Protein AF-A0A2N0VEN7-F1 (afdb_monomer_lite)

Structure (mmCIF, N/CA/C/O backbone):
data_AF-A0A2N0VEN7-F1
#
_entry.id   AF-A0A2N0VEN7-F1
#
loop_
_atom_site.group_PDB
_atom_site.id
_atom_site.type_symbol
_atom_site.label_atom_id
_atom_site.label_alt_id
_atom_site.label_comp_id
_atom_site.label_asym_id
_atom_site.label_entity_id
_atom_site.label_seq_id
_atom_site.pdbx_PDB_ins_code
_atom_site.Cartn_x
_atom_site.Cartn_y
_atom_site.Cartn_z
_atom_site.occupancy
_atom_site.B_iso_or_equiv
_atom_site.auth_seq_id
_atom_site.auth_comp_id
_atom_site.auth_asym_id
_atom_site.auth_atom_id
_atom_site.pdbx_PDB_model_num
ATOM 1 N N . MET A 1 1 ? 24.293 -51.885 39.132 1.00 48.53 1 MET A N 1
ATOM 2 C CA . MET A 1 1 ? 24.684 -51.841 37.705 1.00 48.53 1 MET A CA 1
ATOM 3 C C . MET A 1 1 ? 24.031 -50.631 37.057 1.00 48.53 1 MET A C 1
ATOM 5 O O . MET A 1 1 ? 22.814 -50.514 37.068 1.00 48.53 1 MET A O 1
ATOM 9 N N . ILE A 1 2 ? 24.863 -49.698 36.601 1.00 55.44 2 ILE A N 1
ATOM 10 C CA . ILE A 1 2 ? 24.514 -48.363 36.102 1.00 55.44 2 ILE A CA 1
ATOM 11 C C . ILE A 1 2 ? 24.084 -48.489 34.631 1.00 55.44 2 ILE A C 1
ATOM 13 O O . ILE A 1 2 ? 24.908 -48.843 33.797 1.00 55.44 2 ILE A O 1
ATOM 17 N N . LYS A 1 3 ? 22.808 -48.237 34.304 1.00 51.12 3 LYS A N 1
ATOM 18 C CA . LYS A 1 3 ? 22.324 -48.172 32.903 1.00 51.12 3 LYS A CA 1
ATOM 19 C C . LYS A 1 3 ? 21.376 -47.003 32.590 1.00 51.12 3 LYS A C 1
ATOM 21 O O . LYS A 1 3 ? 21.005 -46.834 31.438 1.00 51.12 3 LYS A O 1
ATOM 26 N N . ALA A 1 4 ? 21.012 -46.171 33.569 1.00 55.84 4 ALA A N 1
ATOM 27 C CA . ALA A 1 4 ? 20.005 -45.118 33.376 1.00 55.84 4 ALA A CA 1
ATOM 28 C C . ALA A 1 4 ? 20.578 -43.702 33.149 1.00 55.84 4 ALA A C 1
ATOM 30 O O . ALA A 1 4 ? 19.826 -42.787 32.834 1.00 55.84 4 ALA A O 1
ATOM 31 N N . LEU A 1 5 ? 21.893 -43.500 33.292 1.00 49.41 5 LEU A N 1
ATOM 32 C CA . LEU A 1 5 ? 22.483 -42.152 33.369 1.00 49.41 5 LEU A CA 1
ATOM 33 C C . LEU A 1 5 ? 22.832 -41.509 32.009 1.00 49.41 5 LEU A C 1
ATOM 35 O O . LEU A 1 5 ? 23.369 -40.410 31.981 1.00 49.41 5 LEU A O 1
ATOM 39 N N . LEU A 1 6 ? 22.558 -42.183 30.887 1.00 52.19 6 LEU A N 1
ATOM 40 C CA . LEU A 1 6 ? 22.943 -41.714 29.543 1.00 52.19 6 LEU A CA 1
ATOM 41 C C . LEU A 1 6 ? 21.760 -41.299 28.650 1.00 52.19 6 LEU A C 1
ATOM 43 O O . LEU A 1 6 ? 21.984 -40.784 27.560 1.00 52.19 6 LEU A O 1
ATOM 47 N N . LEU A 1 7 ? 20.510 -41.482 29.091 1.00 52.28 7 LEU A N 1
ATOM 48 C CA . LEU A 1 7 ? 19.313 -41.159 28.290 1.00 52.28 7 LEU A CA 1
ATOM 49 C C . LEU A 1 7 ? 18.795 -39.725 28.491 1.00 52.28 7 LEU A C 1
ATOM 51 O O . LEU A 1 7 ? 18.042 -39.217 27.663 1.00 52.28 7 LEU A O 1
ATOM 55 N N . THR A 1 8 ? 19.210 -39.050 29.561 1.00 55.50 8 THR A N 1
ATOM 56 C CA . THR A 1 8 ? 18.794 -37.679 29.882 1.00 55.50 8 THR A CA 1
ATOM 57 C C . THR A 1 8 ? 19.392 -36.581 28.987 1.00 55.50 8 THR A C 1
ATOM 59 O O . THR A 1 8 ? 18.640 -35.667 28.649 1.00 55.50 8 THR A O 1
ATOM 62 N N . PRO A 1 9 ? 20.661 -36.617 28.517 1.00 53.59 9 PRO A N 1
ATOM 63 C CA . PRO A 1 9 ? 21.169 -35.544 27.657 1.00 53.59 9 PRO A CA 1
ATOM 64 C C . PRO A 1 9 ? 20.587 -35.587 26.234 1.00 53.59 9 PRO A C 1
ATOM 66 O O . PRO A 1 9 ? 20.481 -34.545 25.593 1.00 53.59 9 PRO A O 1
ATOM 69 N N . PHE A 1 10 ? 20.150 -36.756 25.747 1.00 52.31 10 PHE A N 1
ATOM 70 C CA . PHE A 1 10 ? 19.558 -36.879 24.409 1.00 52.31 10 PHE A CA 1
ATOM 71 C C . PHE A 1 10 ? 18.181 -36.201 24.328 1.00 52.31 10 PHE A C 1
ATOM 73 O O . PHE A 1 10 ? 17.880 -35.530 23.347 1.00 52.31 10 PHE A O 1
ATOM 80 N N . PHE A 1 11 ? 17.375 -36.284 25.393 1.00 53.19 11 PHE A N 1
ATOM 81 C CA . PHE A 1 11 ? 16.066 -35.620 25.469 1.00 53.19 11 PHE A CA 1
ATOM 82 C C . PHE A 1 11 ? 16.151 -34.093 25.654 1.00 53.19 11 PHE A C 1
ATOM 84 O O . PHE A 1 11 ? 15.244 -33.366 25.241 1.00 53.19 11 PHE A O 1
ATOM 91 N N . LEU A 1 12 ? 17.254 -33.582 26.211 1.00 52.47 12 LEU A N 1
ATOM 92 C CA . LEU A 1 12 ? 17.485 -32.137 26.321 1.00 52.47 12 LEU A CA 1
ATOM 93 C C . LEU A 1 12 ? 17.879 -31.502 24.977 1.00 52.47 12 LEU A C 1
ATOM 95 O O . LEU A 1 12 ? 17.548 -30.344 24.732 1.00 52.47 12 LEU A O 1
ATOM 99 N N . LEU A 1 13 ? 18.512 -32.260 24.078 1.00 52.56 13 LEU A N 1
ATOM 100 C CA . LEU A 1 13 ? 18.953 -31.759 22.771 1.00 52.56 13 LEU A CA 1
ATOM 101 C C . LEU A 1 13 ? 17.790 -31.559 21.782 1.00 52.56 13 LEU A C 1
ATOM 103 O O . LEU A 1 13 ? 17.817 -30.627 20.984 1.00 52.56 13 LEU A O 1
ATOM 107 N N . VAL A 1 14 ? 16.730 -32.371 21.873 1.00 54.12 14 VAL A N 1
ATOM 108 C CA . VAL A 1 14 ? 15.541 -32.243 21.001 1.00 54.12 14 VAL A CA 1
ATOM 109 C C . VAL A 1 14 ? 14.669 -31.046 21.401 1.00 54.12 14 VAL A C 1
ATOM 111 O O . VAL A 1 14 ? 14.057 -30.401 20.552 1.00 54.12 14 VAL A O 1
ATOM 114 N N . SER A 1 15 ? 14.655 -30.697 22.688 1.00 51.22 15 SER A N 1
ATOM 115 C CA . SER A 1 15 ? 13.826 -29.605 23.216 1.00 51.22 15 SER A CA 1
ATOM 116 C C . SER A 1 15 ? 14.381 -28.212 22.887 1.00 51.22 15 SER A C 1
ATOM 118 O O . SER A 1 15 ? 13.618 -27.254 22.795 1.00 51.22 15 SER A O 1
ATOM 120 N N . ALA A 1 16 ? 15.694 -28.087 22.659 1.00 51.94 16 ALA A N 1
ATOM 121 C CA . ALA A 1 16 ? 16.326 -26.816 22.291 1.00 51.94 16 ALA A CA 1
ATOM 122 C C . ALA A 1 16 ? 16.081 -26.417 20.820 1.00 51.94 16 ALA A C 1
ATOM 124 O O . ALA A 1 16 ? 16.109 -25.234 20.490 1.00 51.94 16 ALA A O 1
ATOM 125 N N . ALA A 1 17 ? 15.794 -27.380 19.936 1.00 52.69 17 ALA A N 1
ATOM 126 C CA . ALA A 1 17 ? 15.558 -27.114 18.514 1.00 52.69 17 ALA A CA 1
ATOM 127 C C . ALA A 1 17 ? 14.178 -26.490 18.226 1.00 52.69 17 ALA A C 1
ATOM 129 O O . ALA A 1 17 ? 13.993 -25.847 17.195 1.00 52.69 17 ALA A O 1
ATOM 130 N N . ALA A 1 18 ? 13.214 -26.629 19.143 1.00 51.53 18 ALA A N 1
ATOM 131 C CA . ALA A 1 18 ? 11.874 -26.060 18.989 1.00 51.53 18 ALA A CA 1
ATOM 132 C C . ALA A 1 18 ? 11.796 -24.556 19.327 1.00 51.53 18 ALA A C 1
ATOM 134 O O . ALA A 1 18 ? 10.814 -23.906 18.980 1.00 51.53 18 ALA A O 1
ATOM 135 N N . ALA A 1 19 ? 12.824 -23.989 19.971 1.00 51.62 19 ALA A N 1
ATOM 136 C CA . ALA A 1 19 ? 12.846 -22.584 20.389 1.00 51.62 19 ALA A CA 1
ATOM 137 C C . ALA A 1 19 ? 13.346 -21.606 19.302 1.00 51.62 19 ALA A C 1
ATOM 139 O O . ALA A 1 19 ? 13.280 -20.398 19.498 1.00 51.62 19 ALA A O 1
ATOM 140 N N . LEU A 1 20 ? 13.837 -22.101 18.158 1.00 53.44 20 LEU A N 1
ATOM 141 C CA . LEU A 1 20 ? 14.486 -21.279 17.120 1.00 53.44 20 LEU A CA 1
ATOM 142 C C . LEU A 1 20 ? 13.724 -21.190 15.792 1.00 53.44 20 LEU A C 1
ATOM 144 O O . LEU A 1 20 ? 14.181 -20.525 14.868 1.00 53.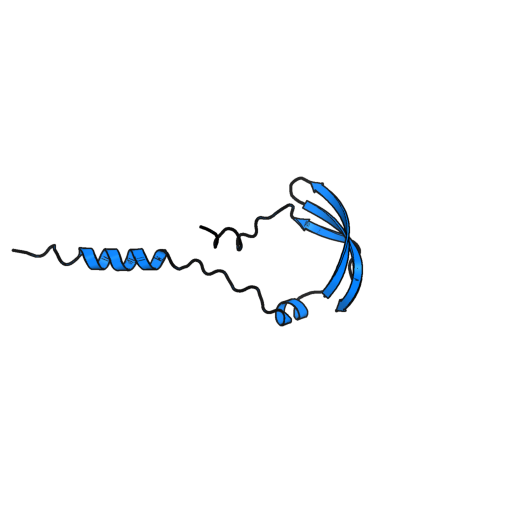44 20 LEU A O 1
ATOM 148 N N . ALA A 1 21 ? 12.546 -21.801 15.676 1.00 51.59 21 ALA A N 1
ATOM 149 C CA . ALA A 1 21 ? 11.779 -21.782 14.431 1.00 51.59 21 ALA A CA 1
ATOM 150 C C . ALA A 1 21 ? 10.718 -20.669 14.402 1.00 51.59 21 ALA A C 1
ATOM 152 O O . ALA A 1 21 ? 9.606 -20.873 13.919 1.00 51.59 21 ALA A O 1
ATOM 153 N N . CYS A 1 22 ? 11.051 -19.470 14.887 1.00 52.50 22 CYS A N 1
ATOM 154 C CA . CYS A 1 22 ? 10.326 -18.283 14.453 1.00 52.50 22 CYS A CA 1
ATOM 155 C C . CYS A 1 22 ? 10.898 -17.862 13.097 1.00 52.50 22 CYS A C 1
ATOM 157 O O . CYS A 1 22 ? 11.750 -16.982 13.000 1.00 52.50 22 CYS A O 1
ATOM 159 N N . SER A 1 23 ? 10.481 -18.549 12.032 1.00 56.56 23 SER A N 1
ATOM 160 C CA . SER A 1 23 ? 10.818 -18.140 10.672 1.00 56.56 23 SER A CA 1
ATOM 161 C C . SER A 1 23 ? 9.990 -16.900 10.335 1.00 56.56 23 SER A C 1
ATOM 163 O O . SER A 1 23 ? 8.880 -17.009 9.805 1.00 56.56 23 SER A O 1
ATOM 165 N N . CYS A 1 24 ? 10.491 -15.714 10.685 1.00 61.19 24 CYS A N 1
ATOM 166 C CA . CYS A 1 24 ? 9.978 -14.472 10.122 1.00 61.19 24 CYS A CA 1
ATOM 167 C C . CYS A 1 24 ? 10.246 -14.593 8.606 1.00 61.19 24 CYS A C 1
ATOM 169 O O . CYS A 1 24 ? 11.402 -14.583 8.179 1.00 61.19 24 CYS A O 1
ATOM 171 N N . MET A 1 25 ? 9.206 -14.847 7.801 1.00 61.69 25 MET A N 1
ATOM 172 C CA . MET A 1 25 ? 9.370 -14.892 6.347 1.00 61.69 25 MET A CA 1
ATOM 173 C C . MET A 1 25 ? 9.897 -13.515 5.942 1.00 61.69 25 MET A C 1
ATOM 175 O O . MET A 1 25 ? 9.274 -12.521 6.331 1.00 61.69 25 MET A O 1
ATOM 179 N N . PRO A 1 26 ? 11.054 -13.426 5.262 1.00 64.75 26 PRO A N 1
ATOM 180 C CA . PRO A 1 26 ? 11.581 -12.133 4.873 1.00 64.75 26 PRO A CA 1
ATOM 181 C C . PRO A 1 26 ? 10.503 -11.410 4.061 1.00 64.75 26 PRO A C 1
ATOM 183 O O . PRO A 1 26 ? 9.785 -12.066 3.292 1.00 64.75 26 PRO A O 1
ATOM 186 N N . PRO A 1 27 ? 10.332 -10.090 4.259 1.00 65.81 27 PRO A N 1
ATOM 187 C CA . PRO A 1 27 ? 9.398 -9.335 3.443 1.00 65.81 27 PRO A CA 1
ATOM 188 C C . PRO A 1 27 ? 9.716 -9.610 1.964 1.00 65.81 27 PRO A C 1
ATOM 190 O O . PRO A 1 27 ? 10.897 -9.712 1.614 1.00 65.81 27 PRO A O 1
ATOM 193 N N . PRO A 1 28 ? 8.692 -9.792 1.111 1.00 68.31 28 PRO A N 1
ATOM 194 C CA . PRO A 1 28 ? 8.906 -10.123 -0.292 1.00 68.31 28 PRO A CA 1
ATOM 195 C C . PRO A 1 28 ? 9.801 -9.075 -0.957 1.00 68.31 28 PRO A C 1
ATOM 197 O O . PRO A 1 28 ? 9.750 -7.896 -0.592 1.00 68.31 28 PRO A O 1
ATOM 200 N N . ASP A 1 29 ? 10.608 -9.506 -1.926 1.00 86.12 29 ASP A N 1
ATOM 201 C CA . ASP A 1 29 ? 11.554 -8.633 -2.621 1.00 86.12 29 ASP A CA 1
ATOM 202 C C . ASP A 1 29 ? 10.839 -7.404 -3.205 1.00 86.12 29 ASP A C 1
ATOM 204 O O . ASP A 1 29 ? 9.718 -7.499 -3.715 1.00 86.12 29 ASP A O 1
ATOM 208 N N . ILE A 1 30 ? 11.476 -6.232 -3.132 1.00 83.44 30 ILE A N 1
ATOM 209 C CA . ILE A 1 30 ? 10.866 -4.974 -3.588 1.00 83.44 30 ILE A CA 1
ATOM 210 C C . ILE A 1 30 ? 10.495 -5.061 -5.076 1.00 83.44 30 ILE A C 1
ATOM 212 O O . ILE A 1 30 ? 9.433 -4.574 -5.470 1.00 83.44 30 ILE A O 1
ATOM 216 N N . ASN A 1 31 ? 11.310 -5.730 -5.900 1.00 86.75 31 ASN A N 1
ATOM 217 C CA . ASN A 1 31 ? 11.005 -5.898 -7.320 1.00 86.75 31 ASN A CA 1
ATOM 218 C C . ASN A 1 31 ? 9.816 -6.836 -7.514 1.00 86.75 31 ASN A C 1
ATOM 220 O O . ASN A 1 31 ? 8.962 -6.589 -8.361 1.00 86.75 31 ASN A O 1
ATOM 224 N N . GLU A 1 32 ? 9.716 -7.886 -6.701 1.00 85.81 32 GLU A N 1
ATOM 225 C CA . GLU A 1 32 ? 8.571 -8.789 -6.731 1.00 85.81 32 GLU A CA 1
ATOM 226 C C . GLU A 1 32 ? 7.268 -8.069 -6.344 1.00 85.81 32 GLU A C 1
ATOM 228 O O . GLU A 1 32 ? 6.249 -8.229 -7.024 1.00 85.81 32 GLU A O 1
ATOM 233 N N . GLN A 1 33 ? 7.295 -7.214 -5.317 1.00 83.62 33 GLN A N 1
ATOM 234 C CA . GLN A 1 33 ? 6.153 -6.372 -4.941 1.00 83.62 33 GLN A CA 1
ATOM 235 C C . GLN A 1 33 ? 5.780 -5.379 -6.054 1.00 83.62 33 GLN A C 1
ATOM 237 O O . GLN A 1 33 ? 4.597 -5.197 -6.363 1.00 83.62 33 GLN A O 1
ATOM 242 N N . PHE A 1 34 ? 6.774 -4.780 -6.714 1.00 87.06 34 PHE A N 1
ATOM 243 C CA . PHE A 1 34 ? 6.557 -3.890 -7.855 1.00 87.06 34 PHE A CA 1
ATOM 244 C C . PHE A 1 34 ? 5.926 -4.621 -9.049 1.00 87.06 34 PHE A C 1
ATOM 246 O O . PHE A 1 34 ? 4.983 -4.120 -9.662 1.00 87.06 34 PHE A O 1
ATOM 253 N N . ILE A 1 35 ? 6.388 -5.832 -9.376 1.00 87.50 35 ILE A N 1
ATOM 254 C CA . ILE A 1 35 ? 5.849 -6.635 -10.484 1.00 87.5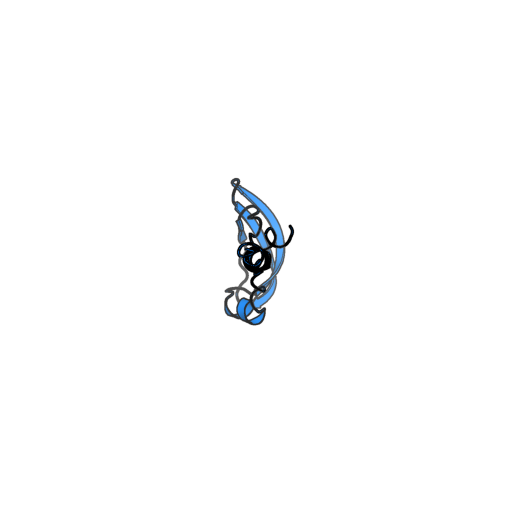0 35 ILE A CA 1
ATOM 255 C C . ILE A 1 35 ? 4.400 -7.045 -10.202 1.00 87.50 35 ILE A C 1
ATOM 257 O O . ILE A 1 35 ? 3.549 -6.897 -11.082 1.00 87.50 35 ILE A O 1
ATOM 261 N N . ARG A 1 36 ? 4.103 -7.504 -8.980 1.00 87.31 36 ARG A N 1
ATOM 262 C CA . ARG A 1 36 ? 2.784 -8.036 -8.597 1.00 87.31 36 ARG A CA 1
ATOM 263 C C . ARG A 1 36 ? 1.716 -6.967 -8.348 1.00 87.31 36 ARG A C 1
ATOM 265 O O . ARG A 1 36 ? 0.531 -7.281 -8.407 1.00 87.31 36 ARG A O 1
ATOM 272 N N . SER A 1 37 ? 2.100 -5.729 -8.053 1.00 87.00 37 SER A N 1
ATOM 273 C CA . SER A 1 37 ? 1.143 -4.656 -7.758 1.00 87.00 37 SER A CA 1
ATOM 274 C C . SER A 1 37 ? 0.477 -4.094 -9.023 1.00 87.00 37 SER A C 1
ATOM 276 O O . SER A 1 37 ? 1.106 -3.967 -10.076 1.00 87.00 37 SER A O 1
ATOM 278 N N . GLY A 1 38 ? -0.811 -3.742 -8.924 1.00 88.81 38 GLY A N 1
ATOM 279 C CA . GLY A 1 38 ? -1.546 -3.045 -9.993 1.00 88.81 38 GLY A CA 1
ATOM 280 C C . GLY A 1 38 ? -1.236 -1.545 -10.064 1.00 88.81 38 GLY A C 1
ATOM 281 O O . GLY A 1 38 ? -1.308 -0.951 -11.135 1.00 88.81 38 GLY A O 1
ATOM 282 N N . PHE A 1 39 ? -0.831 -0.960 -8.935 1.00 91.25 39 PHE A N 1
ATOM 283 C CA . PHE A 1 39 ? -0.396 0.426 -8.809 1.00 91.25 39 PHE A CA 1
ATOM 284 C C . PHE A 1 39 ? 0.832 0.505 -7.893 1.00 91.25 39 PHE A C 1
ATOM 286 O O . PHE A 1 39 ? 0.882 -0.159 -6.857 1.00 91.25 39 PHE A O 1
ATOM 293 N N . THR A 1 40 ? 1.815 1.327 -8.257 1.00 92.00 40 THR A N 1
ATOM 294 C CA . THR A 1 40 ? 2.921 1.731 -7.382 1.00 92.00 40 THR A CA 1
ATOM 295 C C . THR A 1 40 ? 3.131 3.229 -7.522 1.00 92.00 40 THR A C 1
ATOM 297 O O . THR A 1 40 ? 3.342 3.735 -8.622 1.00 92.00 40 THR A O 1
ATOM 300 N N . GLY A 1 41 ? 3.124 3.939 -6.403 1.00 92.69 41 GLY A N 1
ATOM 301 C CA . GLY A 1 41 ? 3.257 5.384 -6.386 1.00 92.69 41 GLY A CA 1
ATOM 302 C C . GLY A 1 41 ? 3.334 5.931 -4.973 1.00 92.69 41 GLY A C 1
ATOM 303 O O . GLY A 1 41 ? 3.136 5.211 -3.994 1.00 92.69 41 GLY A O 1
ATOM 304 N N . THR A 1 42 ? 3.595 7.226 -4.885 1.00 93.31 42 THR A N 1
ATOM 305 C CA . THR A 1 42 ? 3.464 7.997 -3.655 1.00 93.31 42 THR A CA 1
ATOM 306 C C . THR A 1 42 ? 2.074 8.611 -3.623 1.00 93.31 42 THR A C 1
ATOM 308 O O . THR A 1 42 ? 1.653 9.264 -4.579 1.00 93.31 42 THR A O 1
ATOM 311 N N . VAL A 1 43 ? 1.370 8.422 -2.512 1.00 93.81 43 VAL A N 1
ATOM 312 C CA . VAL A 1 43 ? 0.031 8.974 -2.293 1.00 93.81 43 VAL A CA 1
ATOM 313 C C . VAL A 1 43 ? 0.012 9.779 -1.002 1.00 93.81 43 VAL A C 1
ATOM 315 O O . VAL A 1 43 ? 0.721 9.464 -0.044 1.00 93.81 43 VAL A O 1
ATOM 318 N N . LYS A 1 44 ? -0.812 10.817 -0.971 1.00 93.56 44 LYS A N 1
ATOM 319 C CA . LYS A 1 44 ? -1.143 11.582 0.222 1.00 93.56 44 LYS A CA 1
ATOM 320 C C . LYS A 1 44 ? -2.473 11.069 0.757 1.00 93.56 44 LYS A C 1
ATOM 322 O O . LYS A 1 44 ? -3.440 10.957 0.011 1.00 93.56 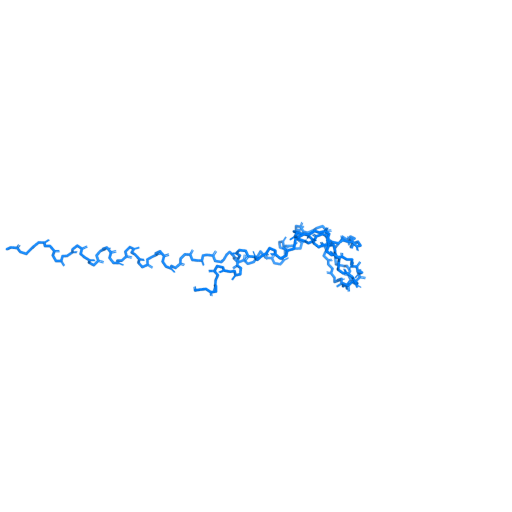44 LYS A O 1
ATOM 327 N N . ILE A 1 45 ? -2.523 10.755 2.046 1.00 92.06 45 ILE A N 1
ATOM 328 C CA . ILE A 1 45 ? -3.780 10.400 2.708 1.00 92.06 45 ILE A CA 1
ATOM 329 C C . ILE A 1 45 ? -4.548 11.695 2.969 1.00 92.06 45 ILE A C 1
ATOM 331 O O . ILE A 1 45 ? -4.015 12.605 3.604 1.00 92.06 45 ILE A O 1
ATOM 335 N N . ILE A 1 46 ? -5.773 11.776 2.454 1.00 94.12 46 ILE A N 1
ATOM 336 C CA . ILE A 1 46 ? -6.658 12.929 2.650 1.00 94.12 46 ILE A CA 1
ATOM 337 C C . ILE A 1 46 ? -7.517 12.700 3.890 1.00 94.12 46 ILE A C 1
ATOM 339 O O . ILE A 1 46 ? -7.571 13.542 4.781 1.00 94.12 46 ILE A O 1
ATOM 343 N N . GLU A 1 47 ? -8.166 11.540 3.950 1.00 91.88 47 GLU A N 1
ATOM 344 C CA . GLU A 1 47 ? -9.169 11.232 4.962 1.00 91.88 47 GLU A CA 1
ATOM 345 C C . GLU A 1 47 ? -9.179 9.732 5.263 1.00 91.88 47 GLU A C 1
ATOM 347 O O . GLU A 1 47 ? -8.839 8.901 4.417 1.00 91.88 47 GLU A O 1
ATOM 352 N N . THR A 1 48 ? -9.543 9.369 6.490 1.00 92.19 48 THR A N 1
ATOM 353 C CA . THR A 1 48 ? -9.732 7.977 6.902 1.00 92.19 48 THR A CA 1
ATOM 354 C C . THR A 1 48 ? -11.053 7.848 7.643 1.00 92.19 48 THR A C 1
ATOM 356 O O . THR A 1 48 ? -11.249 8.452 8.692 1.00 92.19 48 THR A O 1
ATOM 359 N N . GLU A 1 49 ? -11.944 7.028 7.105 1.00 91.88 49 GLU A N 1
ATOM 360 C CA . GLU A 1 49 ? -13.278 6.767 7.632 1.00 91.88 49 GLU A CA 1
ATOM 361 C C . GLU A 1 49 ? -13.346 5.337 8.167 1.00 91.88 49 GLU A C 1
ATOM 363 O O . GLU A 1 49 ? -12.916 4.388 7.508 1.00 91.88 49 GLU A O 1
ATOM 368 N N . ASN A 1 50 ? -13.920 5.157 9.354 1.00 88.81 50 ASN A N 1
ATOM 369 C CA . ASN A 1 50 ? -14.247 3.832 9.866 1.00 88.81 50 ASN A CA 1
ATOM 370 C C . ASN A 1 50 ? -15.561 3.366 9.220 1.00 88.81 50 ASN A C 1
ATOM 372 O O . ASN A 1 50 ? -16.605 3.968 9.456 1.00 88.81 50 ASN A O 1
ATOM 376 N N . ILE A 1 51 ? -15.506 2.313 8.399 1.00 87.31 51 ILE A N 1
ATOM 377 C CA . ILE A 1 51 ? -16.712 1.730 7.791 1.00 87.31 51 ILE A CA 1
ATOM 378 C C . ILE A 1 51 ? -17.392 0.793 8.796 1.00 87.31 51 ILE A C 1
ATOM 380 O O . ILE A 1 51 ? -18.617 0.754 8.893 1.00 87.31 51 ILE A O 1
ATOM 384 N N . ASN A 1 52 ? -16.596 0.005 9.521 1.00 86.31 52 ASN A N 1
ATOM 385 C CA . ASN A 1 52 ? -17.033 -0.869 10.603 1.00 86.31 52 ASN A CA 1
ATOM 386 C C . ASN A 1 52 ? -15.836 -1.273 11.486 1.00 86.31 52 ASN A C 1
ATOM 388 O O . ASN A 1 52 ? -14.680 -1.023 11.148 1.00 86.31 52 ASN A O 1
ATOM 392 N N . ASN A 1 53 ? -16.100 -2.016 12.568 1.00 82.12 53 ASN A N 1
ATOM 393 C CA . ASN A 1 53 ? -15.077 -2.519 13.501 1.00 82.12 53 ASN A CA 1
ATOM 394 C C . ASN A 1 53 ? -13.937 -3.342 12.856 1.00 82.12 53 ASN A C 1
ATOM 396 O O . ASN A 1 53 ? -12.991 -3.699 13.550 1.00 82.12 53 ASN A O 1
ATOM 400 N N . HIS A 1 54 ? -14.020 -3.669 11.563 1.00 79.19 54 HIS A N 1
ATOM 401 C CA . HIS A 1 54 ? -13.064 -4.501 10.840 1.00 79.19 54 HIS A CA 1
ATOM 402 C C . HIS A 1 54 ? -12.459 -3.819 9.604 1.00 79.19 54 HIS A C 1
ATOM 404 O O . HIS A 1 54 ? -11.575 -4.413 8.983 1.00 79.19 54 HIS A O 1
ATOM 410 N N . GLN A 1 55 ? -12.898 -2.616 9.208 1.00 86.31 55 GLN A N 1
ATOM 411 C CA . GLN A 1 55 ? -12.457 -1.959 7.973 1.00 86.31 55 GLN A CA 1
ATOM 412 C C . GLN A 1 55 ? -12.450 -0.429 8.061 1.00 86.31 55 GLN A C 1
ATOM 414 O O . GLN A 1 55 ? -13.408 0.204 8.506 1.00 86.31 55 GLN A O 1
ATOM 419 N N . TYR A 1 56 ? -11.387 0.150 7.511 1.00 88.00 56 TYR A N 1
ATOM 420 C CA . TYR A 1 56 ? -11.249 1.568 7.226 1.00 88.00 56 TYR A CA 1
ATOM 421 C C . TYR A 1 56 ? -11.280 1.816 5.721 1.00 88.00 56 TYR A C 1
ATOM 423 O O . TYR A 1 56 ? -10.697 1.079 4.921 1.00 88.00 56 TYR A O 1
ATOM 431 N N . SER A 1 57 ? -11.925 2.907 5.347 1.00 90.88 57 SER A N 1
ATOM 432 C CA . SER A 1 57 ? -11.818 3.518 4.036 1.00 90.88 57 SER A CA 1
ATOM 433 C C . SER A 1 57 ? -10.813 4.659 4.122 1.00 90.88 57 SER A C 1
ATOM 435 O O . SER A 1 57 ? -10.981 5.565 4.930 1.00 90.88 57 SER A O 1
ATOM 437 N N . VAL A 1 58 ? -9.782 4.628 3.288 1.00 92.19 58 VAL A N 1
ATOM 438 C CA . VAL A 1 58 ? -8.763 5.674 3.206 1.00 92.19 58 VAL A CA 1
ATOM 439 C C . VAL A 1 58 ? -8.920 6.381 1.866 1.00 92.19 58 VAL A C 1
ATOM 441 O O . VAL A 1 58 ? -8.722 5.767 0.816 1.00 92.19 58 VAL A O 1
ATOM 444 N N . GLN A 1 59 ? -9.287 7.659 1.888 1.00 92.62 59 GLN A N 1
ATOM 445 C CA . GLN A 1 59 ? -9.267 8.502 0.695 1.00 92.62 59 GLN A CA 1
ATOM 446 C C . GLN A 1 59 ? -7.839 8.988 0.455 1.00 92.62 59 GLN A C 1
ATOM 448 O O . GLN A 1 59 ? -7.170 9.464 1.380 1.00 92.62 59 GLN A O 1
ATOM 453 N N . ILE A 1 60 ? -7.365 8.847 -0.780 1.00 93.31 60 ILE A N 1
ATOM 454 C CA . ILE A 1 60 ? -5.983 9.150 -1.147 1.00 93.31 60 ILE A CA 1
ATOM 455 C C . ILE A 1 60 ? -5.908 10.028 -2.394 1.00 93.31 60 ILE A C 1
ATOM 457 O O . ILE A 1 60 ? -6.717 9.913 -3.311 1.00 93.31 60 ILE A O 1
ATOM 461 N N . GLU A 1 61 ? -4.892 10.882 -2.429 1.00 93.50 61 GLU A N 1
ATOM 462 C CA . GLU A 1 61 ? -4.535 11.717 -3.571 1.00 93.50 61 GLU A CA 1
ATOM 463 C C . GLU A 1 61 ? -3.164 11.276 -4.103 1.00 93.50 61 GLU A C 1
ATOM 465 O O . GLU A 1 61 ? -2.191 11.253 -3.339 1.00 93.50 61 GLU A O 1
ATOM 470 N N . PRO A 1 62 ? -3.036 10.897 -5.383 1.00 89.75 62 PRO A N 1
ATOM 471 C CA . PRO A 1 62 ? -1.739 10.556 -5.949 1.00 89.75 62 PRO A CA 1
ATOM 472 C C . PRO A 1 62 ? -0.825 11.778 -6.035 1.00 89.75 62 PRO A C 1
ATOM 474 O O . PRO A 1 62 ? 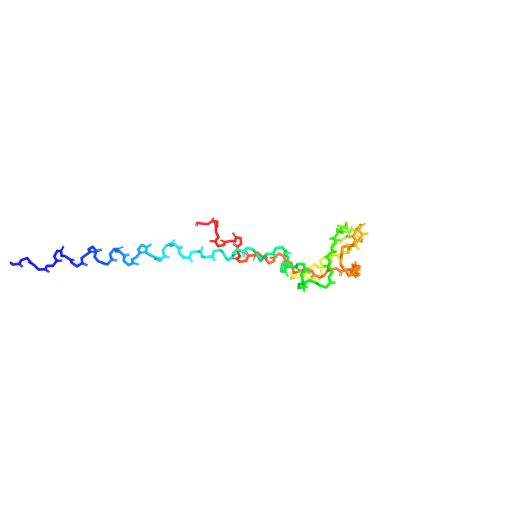-1.176 12.793 -6.624 1.00 89.75 62 PRO A O 1
ATOM 477 N N . VAL A 1 63 ? 0.385 11.645 -5.493 1.00 93.31 63 VAL A N 1
ATOM 478 C CA . VAL A 1 63 ? 1.457 12.644 -5.617 1.00 93.31 63 VAL A CA 1
ATOM 479 C C . VAL A 1 63 ? 2.364 12.295 -6.793 1.00 93.31 63 VAL A C 1
ATOM 481 O O . VAL A 1 63 ? 2.763 13.165 -7.560 1.00 93.31 63 VAL A O 1
ATOM 484 N N . LEU A 1 64 ? 2.695 11.009 -6.935 1.00 93.50 64 LEU A N 1
ATOM 485 C CA . LEU A 1 64 ? 3.551 10.500 -8.001 1.00 93.50 64 LEU A CA 1
ATOM 486 C C . LEU A 1 64 ? 3.163 9.058 -8.328 1.00 93.50 64 LEU A C 1
ATOM 488 O O . LEU A 1 64 ? 3.024 8.247 -7.416 1.00 93.50 64 LEU A O 1
ATOM 492 N N . SER A 1 65 ? 3.020 8.724 -9.612 1.00 91.94 65 SER A N 1
ATOM 493 C CA . SER A 1 65 ? 2.812 7.342 -10.056 1.00 91.94 65 SER A CA 1
ATOM 494 C C . SER A 1 65 ? 4.057 6.813 -10.760 1.00 91.94 65 SER A C 1
ATOM 496 O O . SER A 1 65 ? 4.573 7.445 -11.679 1.00 91.94 65 SER A O 1
ATOM 498 N N . PHE A 1 66 ? 4.525 5.646 -10.324 1.00 91.44 66 PHE A N 1
ATOM 499 C CA . PHE A 1 66 ? 5.605 4.894 -10.965 1.00 91.44 66 PHE A CA 1
ATOM 500 C C . PHE A 1 66 ? 5.063 3.762 -11.846 1.00 91.44 66 PHE A C 1
ATOM 502 O O . PHE A 1 66 ? 5.717 3.359 -12.806 1.00 91.44 66 PHE A O 1
ATOM 509 N N . LYS A 1 67 ? 3.879 3.230 -11.519 1.00 92.56 67 LYS A N 1
ATOM 510 C CA . LYS A 1 67 ? 3.207 2.153 -12.253 1.00 92.56 67 LYS A CA 1
ATOM 511 C C . LYS A 1 67 ? 1.701 2.241 -12.041 1.00 92.56 67 LYS A C 1
ATOM 513 O O . LYS A 1 67 ? 1.256 2.281 -10.898 1.00 92.56 67 LYS A O 1
ATOM 518 N N . GLY A 1 68 ? 0.937 2.160 -13.126 1.00 90.44 68 GLY A N 1
ATOM 519 C CA . GLY A 1 68 ? -0.525 2.104 -13.082 1.00 90.44 68 GLY A CA 1
ATOM 520 C C . GLY A 1 68 ? -1.189 3.431 -12.709 1.00 90.44 68 GLY A C 1
ATOM 521 O O . GLY A 1 68 ? -0.534 4.434 -12.423 1.00 90.44 68 GLY A O 1
ATOM 522 N N . GLU A 1 69 ? -2.516 3.432 -12.734 1.00 89.62 69 GLU A N 1
ATOM 523 C CA . GLU A 1 69 ? -3.325 4.557 -12.271 1.00 89.62 69 GLU A CA 1
ATOM 524 C C . GLU A 1 69 ? -3.614 4.399 -10.777 1.00 89.62 69 GLU A C 1
ATOM 526 O O . GLU A 1 69 ? -3.901 3.298 -10.298 1.00 89.62 69 GLU A O 1
ATOM 531 N N . ALA A 1 70 ? -3.497 5.493 -10.026 1.00 88.31 70 ALA A N 1
ATOM 532 C CA . ALA A 1 70 ? -3.743 5.462 -8.595 1.00 88.31 70 ALA A CA 1
ATOM 533 C C . ALA A 1 70 ? -5.250 5.386 -8.317 1.00 88.31 70 ALA A C 1
ATOM 535 O O . ALA A 1 70 ? -6.004 6.204 -8.847 1.00 88.31 70 ALA A O 1
ATOM 536 N N . PRO A 1 71 ? -5.709 4.470 -7.451 1.00 87.38 71 PRO A N 1
ATOM 537 C CA . PRO A 1 71 ? -7.089 4.502 -6.994 1.00 87.38 71 PRO A CA 1
ATOM 538 C C . PRO A 1 71 ? -7.317 5.746 -6.127 1.00 87.38 71 PRO A C 1
ATOM 540 O O . PRO A 1 71 ? -6.431 6.161 -5.387 1.00 87.38 71 PRO A O 1
ATOM 543 N N . SER A 1 72 ? -8.521 6.314 -6.160 1.00 84.62 72 SER A N 1
ATOM 544 C CA . SER A 1 72 ? -8.905 7.435 -5.286 1.00 84.62 72 SER A CA 1
ATOM 545 C C . SER A 1 72 ? -9.241 6.999 -3.852 1.00 84.62 72 SER A C 1
ATOM 547 O O . SER A 1 72 ? -9.285 7.817 -2.932 1.00 84.62 72 SER A O 1
ATOM 549 N N . LYS A 1 73 ? -9.484 5.698 -3.643 1.00 83.38 73 LYS A N 1
ATOM 550 C CA . LYS A 1 73 ? -9.937 5.132 -2.369 1.00 83.38 73 LYS A CA 1
ATOM 551 C C . LYS A 1 73 ? -9.310 3.758 -2.129 1.00 83.38 73 LYS A C 1
ATOM 553 O O . LYS A 1 73 ? -9.346 2.896 -3.005 1.00 83.38 73 LYS A O 1
ATOM 558 N N . LEU A 1 74 ? -8.758 3.545 -0.937 1.00 84.44 74 LEU A N 1
ATOM 559 C CA . LEU A 1 74 ? -8.200 2.269 -0.486 1.00 84.44 74 LEU A CA 1
ATOM 560 C C . LEU A 1 74 ? -9.029 1.711 0.672 1.00 84.44 74 LEU A C 1
ATOM 562 O O . LEU A 1 74 ? -9.316 2.413 1.638 1.00 84.44 74 LEU A O 1
ATOM 566 N N . LEU A 1 75 ? -9.381 0.429 0.599 1.00 82.38 75 LEU A N 1
ATOM 567 C CA . LEU A 1 75 ? -10.003 -0.294 1.707 1.00 82.38 75 LEU A CA 1
ATOM 568 C C . LEU A 1 75 ? -8.910 -1.015 2.492 1.00 82.38 75 LEU A C 1
ATOM 570 O O . LEU A 1 75 ? -8.248 -1.910 1.966 1.00 82.38 75 LEU A O 1
ATOM 574 N N . ARG A 1 76 ? -8.713 -0.624 3.752 1.00 76.12 76 ARG A N 1
ATOM 575 C CA . ARG A 1 76 ? -7.741 -1.247 4.653 1.00 76.12 76 ARG A CA 1
ATOM 576 C C . ARG A 1 76 ? -8.486 -1.980 5.769 1.00 76.12 76 ARG A C 1
ATOM 578 O O . ARG A 1 76 ? -9.401 -1.407 6.351 1.00 76.12 76 ARG A O 1
ATOM 585 N N . PRO A 1 77 ? -8.116 -3.220 6.120 1.00 71.69 77 PRO A N 1
ATOM 586 C CA . PRO A 1 77 ? -8.663 -3.857 7.312 1.00 71.69 77 PRO A CA 1
ATOM 587 C C . PRO A 1 77 ? -8.304 -3.041 8.560 1.00 71.69 77 PRO A C 1
ATOM 589 O O . PRO A 1 77 ? -7.190 -2.520 8.665 1.00 71.69 77 PRO A O 1
ATOM 592 N N . ALA A 1 78 ? -9.249 -2.933 9.493 1.00 60.59 78 ALA A N 1
ATOM 593 C CA . ALA A 1 78 ? -9.030 -2.285 10.771 1.00 60.59 78 ALA A CA 1
ATOM 594 C C . ALA A 1 78 ? -8.052 -3.114 11.585 1.00 60.59 78 ALA A C 1
ATOM 596 O O . ALA A 1 78 ? -8.388 -4.202 12.037 1.00 60.59 78 ALA A O 1
ATOM 597 N N . GLU A 1 7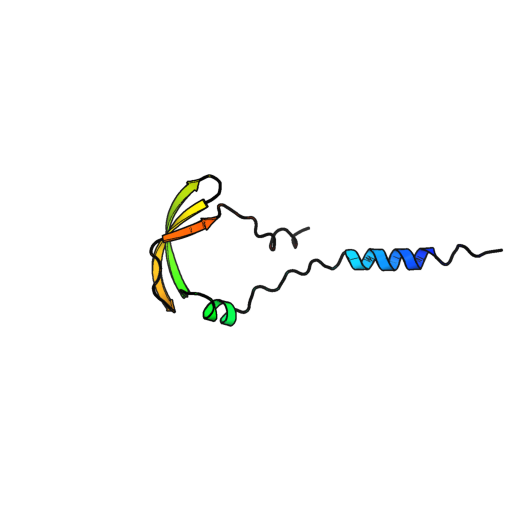9 ? -6.813 -2.628 11.640 1.00 54.97 79 GLU A N 1
ATOM 598 C CA . GLU A 1 79 ? -5.730 -3.150 12.465 1.00 54.97 79 GLU A CA 1
ATOM 599 C C . GLU A 1 79 ? -5.720 -4.681 12.562 1.00 54.97 79 GLU A C 1
ATOM 601 O O . GLU A 1 79 ? -5.887 -5.285 13.622 1.00 54.97 79 GLU A O 1
ATOM 606 N N . ARG A 1 80 ? -5.494 -5.351 11.427 1.00 47.34 80 ARG A N 1
ATOM 607 C CA . ARG A 1 80 ? -4.985 -6.715 11.520 1.00 47.34 80 ARG A CA 1
ATOM 608 C C . ARG A 1 80 ? -3.563 -6.567 12.048 1.00 47.34 80 ARG A C 1
ATOM 610 O O . ARG A 1 80 ? -2.694 -6.159 11.283 1.00 47.34 80 ARG A O 1
ATOM 617 N N . ARG A 1 81 ? -3.344 -6.835 13.344 1.00 49.66 81 ARG A N 1
ATOM 618 C CA . ARG A 1 81 ? -1.994 -7.084 13.868 1.00 49.66 81 ARG A CA 1
ATOM 619 C C . ARG A 1 81 ? -1.339 -8.025 12.880 1.00 49.66 81 ARG A C 1
ATOM 621 O O . ARG A 1 81 ? -1.868 -9.117 12.648 1.00 49.66 81 ARG A O 1
ATOM 628 N N . 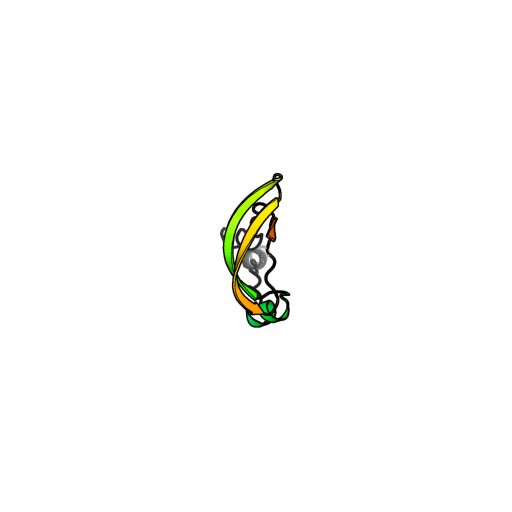ASP A 1 82 ? -0.291 -7.557 12.216 1.00 48.09 82 ASP A N 1
ATOM 629 C CA . ASP A 1 82 ? 0.389 -8.396 11.252 1.00 48.09 82 ASP A CA 1
ATOM 630 C C . ASP A 1 82 ? 0.873 -9.613 12.047 1.00 48.09 82 ASP A C 1
ATOM 632 O O . ASP A 1 82 ? 1.640 -9.455 13.003 1.00 48.09 82 ASP A O 1
ATOM 636 N N . PRO A 1 83 ? 0.429 -10.842 11.726 1.00 49.41 83 PRO A N 1
ATOM 637 C CA . PRO A 1 83 ? 0.892 -12.023 12.446 1.00 49.41 83 PRO A CA 1
ATOM 638 C C . PRO A 1 83 ? 2.412 -12.208 12.304 1.00 49.41 83 PRO A C 1
ATOM 640 O O . PRO A 1 83 ? 2.982 -13.066 12.972 1.00 49.41 83 PRO A O 1
ATOM 643 N N . PHE A 1 84 ? 3.055 -11.419 11.440 1.00 46.84 84 PHE A N 1
ATOM 644 C CA . PHE A 1 84 ? 4.492 -11.339 11.238 1.00 46.84 84 PHE A CA 1
ATOM 645 C C . PHE A 1 84 ? 5.206 -10.444 12.263 1.00 46.84 84 PHE A C 1
ATOM 647 O O . PHE A 1 84 ? 6.300 -10.800 12.688 1.00 46.84 84 PHE A O 1
ATOM 654 N N . THR A 1 85 ? 4.609 -9.334 12.712 1.00 50.16 85 THR A N 1
ATOM 655 C CA . THR A 1 85 ? 5.223 -8.440 13.713 1.00 50.16 85 THR A CA 1
ATOM 656 C C . THR A 1 85 ? 5.067 -8.968 15.138 1.00 50.16 85 THR A C 1
ATOM 658 O O . THR A 1 85 ? 6.002 -8.862 15.927 1.00 50.16 85 THR A O 1
ATOM 661 N N . ASP A 1 86 ? 3.942 -9.615 15.459 1.00 46.91 86 ASP A N 1
ATOM 662 C CA . ASP A 1 86 ? 3.678 -10.135 16.814 1.00 46.91 86 ASP A CA 1
ATOM 663 C C . ASP A 1 86 ? 4.431 -11.440 17.137 1.00 46.91 86 ASP A C 1
ATOM 665 O O . ASP A 1 86 ? 4.604 -11.782 18.308 1.00 46.91 86 ASP A O 1
ATOM 669 N N . ARG A 1 87 ? 4.891 -12.192 16.126 1.00 48.47 87 ARG A N 1
ATOM 670 C CA . ARG A 1 87 ? 5.614 -13.460 16.342 1.00 48.47 87 ARG A CA 1
ATOM 671 C C . ARG A 1 87 ? 7.098 -13.282 16.653 1.00 48.47 87 ARG A C 1
ATOM 673 O O . ARG A 1 87 ? 7.678 -14.191 17.229 1.00 48.47 87 ARG A O 1
ATOM 680 N N . CYS A 1 88 ? 7.693 -12.138 16.318 1.00 51.72 88 CYS A N 1
ATOM 681 C CA . CYS A 1 88 ? 9.131 -11.904 16.485 1.00 51.72 88 CYS A CA 1
ATOM 682 C C . CYS A 1 88 ? 9.459 -11.001 17.708 1.00 51.72 88 CYS A C 1
ATOM 684 O O . CYS A 1 88 ? 10.618 -10.657 17.909 1.00 51.72 88 CYS A O 1
ATOM 686 N N . ALA A 1 89 ? 8.465 -10.623 18.532 1.00 49.06 89 ALA A N 1
ATOM 687 C CA . ALA A 1 89 ? 8.611 -9.693 19.668 1.00 49.06 89 ALA A CA 1
ATOM 688 C C . ALA A 1 89 ? 8.462 -10.334 21.071 1.00 49.06 89 ALA A C 1
ATOM 690 O O . ALA A 1 89 ? 8.188 -9.623 22.041 1.00 49.06 89 ALA A O 1
ATOM 691 N N . LYS A 1 90 ? 8.620 -11.657 21.202 1.00 44.31 90 LYS A N 1
ATOM 692 C CA . LYS A 1 90 ? 8.598 -12.362 22.495 1.00 44.31 90 LYS A CA 1
ATOM 693 C C . LYS A 1 90 ? 9.800 -13.269 22.680 1.00 44.31 90 LYS A C 1
ATOM 695 O O . LYS A 1 90 ? 10.126 -13.987 21.713 1.00 44.31 90 LYS A O 1
#

Foldseek 3Di:
DDDPPPPVVVVVVVVVVVVPPPCLPPDPDPVVVVVPDQWDADWDFDDWDDPDPFKIKTAIDGPTTPHHDDDRIDIDTDDPPPPSVVSVPD

Secondary structure (DSSP, 8-state):
---STTSHHHHHHHHHGGGS----PPPPPHHHHHHH-S-EEEEEEEEEEEEETTEEEEEEEEEEEEESPPPSEEEEES----TTTTTS--

Sequence (90 aa):
MIKALLLTPFFLLVSAAAALACSCMPPPDINEQFIRSGFTGTVKIIETENINNHQYSVQIEPVLSFKGEAPSKLLRPAERRDPFTDRCAK

Radius of gyration: 23.9 Å; chains: 1; bounding box: 42×65×51 Å

pLDDT: mean 72.38, std 18.24, range [44.31, 94.12]

Organism: NCBI:txid2053187